Protein AF-A0A368EJ79-F1 (afdb_monomer_lite)

Radius of gyration: 14.78 Å; chains: 1; bounding box: 37×25×37 Å

Foldseek 3Di:
DFDWDAFLNETAGPLLVVLQVVVQVVLCVVPVKGKGFPYAADELVRLCVVCVCVVVVVDPDDGDNSPPLPNLNYCPRPVGNNDTDIFIPDPVSVCPDPPDPNVVCCVVCSVVSVD

Structure (mmCIF, N/CA/C/O backbone):
data_AF-A0A368EJ79-F1
#
_entry.id   AF-A0A368EJ79-F1
#
loop_
_atom_site.group_PDB
_atom_site.id
_atom_site.type_symbol
_atom_site.label_atom_id
_atom_site.label_alt_id
_atom_site.label_comp_id
_atom_site.label_asym_id
_atom_site.label_entity_id
_atom_site.label_seq_id
_atom_site.pdbx_PDB_ins_code
_atom_site.Cartn_x
_atom_site.Cartn_y
_atom_site.Cartn_z
_atom_site.occupancy
_atom_site.B_iso_or_equiv
_atom_site.auth_seq_id
_atom_site.auth_comp_id
_atom_site.auth_asym_id
_atom_site.auth_atom_id
_atom_site.pdbx_PDB_model_num
ATOM 1 N N . MET A 1 1 ? -4.641 6.477 -21.191 1.00 63.34 1 MET A N 1
ATOM 2 C CA . MET A 1 1 ? -3.306 6.584 -20.567 1.00 63.34 1 MET A CA 1
ATOM 3 C C . MET A 1 1 ? -3.530 6.765 -19.075 1.00 63.34 1 MET A C 1
ATOM 5 O O . MET A 1 1 ? -4.375 7.579 -18.724 1.00 63.34 1 MET A O 1
ATOM 9 N N . THR A 1 2 ? -2.898 5.965 -18.218 1.00 75.62 2 THR A N 1
ATOM 10 C CA . THR A 1 2 ? -3.062 6.099 -16.761 1.00 75.62 2 THR A CA 1
ATOM 11 C C . THR A 1 2 ? -2.348 7.361 -16.292 1.00 75.62 2 THR A C 1
ATOM 13 O O . THR A 1 2 ? -1.149 7.498 -16.517 1.00 75.62 2 THR A O 1
ATOM 16 N N . THR A 1 3 ? -3.077 8.279 -15.658 1.00 90.19 3 THR A N 1
ATOM 17 C CA . THR A 1 3 ? -2.487 9.456 -15.008 1.00 90.19 3 THR A CA 1
ATOM 18 C C . THR A 1 3 ? -2.090 9.094 -13.584 1.00 90.19 3 THR A C 1
ATOM 20 O O . THR A 1 3 ? -2.870 8.461 -12.867 1.00 90.19 3 THR A O 1
ATOM 23 N N . TYR A 1 4 ? -0.897 9.512 -13.170 1.00 93.00 4 TYR A N 1
ATOM 24 C CA . TYR A 1 4 ? -0.411 9.327 -11.808 1.00 93.00 4 TYR A CA 1
ATOM 25 C C . TYR A 1 4 ? -0.444 10.635 -11.021 1.00 93.00 4 TYR A C 1
ATOM 27 O O . TYR A 1 4 ? -0.205 11.707 -11.571 1.00 93.00 4 TYR A O 1
ATOM 35 N N . VAL A 1 5 ? -0.701 10.518 -9.724 1.00 96.56 5 VAL A N 1
ATOM 36 C CA . VAL A 1 5 ? -0.587 11.588 -8.728 1.00 96.56 5 VAL A CA 1
ATOM 37 C C . VAL A 1 5 ? 0.391 11.164 -7.636 1.00 96.56 5 VAL A C 1
ATOM 39 O O . VAL A 1 5 ? 0.742 9.985 -7.540 1.00 96.56 5 VAL A O 1
ATOM 42 N N . ILE A 1 6 ? 0.845 12.122 -6.827 1.00 97.75 6 ILE A N 1
ATOM 43 C CA . ILE A 1 6 ? 1.697 11.848 -5.668 1.00 97.75 6 ILE A CA 1
ATOM 44 C C . ILE A 1 6 ? 0.850 11.928 -4.398 1.00 97.75 6 ILE A C 1
ATOM 46 O O . ILE A 1 6 ? 0.236 12.959 -4.136 1.00 97.75 6 ILE A O 1
ATOM 50 N N . VAL A 1 7 ? 0.842 10.849 -3.617 1.00 97.81 7 VAL A N 1
ATOM 51 C CA . VAL A 1 7 ? 0.168 10.746 -2.312 1.00 97.81 7 VAL A CA 1
ATOM 52 C C . VAL A 1 7 ? 1.166 10.143 -1.332 1.00 97.81 7 VAL A C 1
ATOM 54 O O . VAL A 1 7 ? 1.783 9.132 -1.653 1.00 97.81 7 VAL A O 1
ATOM 57 N N . ASP A 1 8 ? 1.395 10.786 -0.185 1.00 97.69 8 ASP A N 1
ATOM 58 C CA . ASP A 1 8 ? 2.382 10.353 0.824 1.00 97.69 8 ASP A CA 1
ATOM 59 C C . ASP A 1 8 ? 3.797 10.099 0.258 1.00 97.69 8 ASP A C 1
ATOM 61 O O . ASP A 1 8 ? 4.542 9.227 0.704 1.00 97.69 8 ASP A O 1
ATOM 65 N N . GLY A 1 9 ? 4.175 10.858 -0.778 1.00 97.62 9 GLY A N 1
ATOM 66 C CA . GLY A 1 9 ? 5.449 10.700 -1.489 1.00 97.62 9 GLY A CA 1
ATOM 67 C C . GLY A 1 9 ? 5.502 9.518 -2.467 1.00 97.62 9 GLY A C 1
ATOM 68 O O . GLY A 1 9 ? 6.547 9.277 -3.065 1.00 97.62 9 GLY A O 1
ATOM 69 N N . GLN A 1 10 ? 4.397 8.795 -2.664 1.00 97.88 10 GLN A N 1
ATOM 70 C CA . GLN A 1 10 ? 4.289 7.638 -3.553 1.00 97.88 10 GLN A CA 1
ATOM 71 C C . GLN A 1 10 ? 3.531 7.980 -4.837 1.00 97.88 10 GLN A C 1
ATOM 73 O O . GLN A 1 10 ? 2.581 8.763 -4.828 1.00 97.88 10 GLN A O 1
ATOM 78 N N . ARG A 1 11 ? 3.917 7.351 -5.953 1.00 97.00 11 ARG A N 1
ATOM 79 C CA . ARG A 1 11 ? 3.179 7.433 -7.221 1.00 97.00 11 ARG A CA 1
ATOM 80 C C . ARG A 1 11 ? 1.919 6.574 -7.131 1.00 97.00 11 ARG A C 1
ATOM 82 O O . ARG A 1 11 ? 2.022 5.3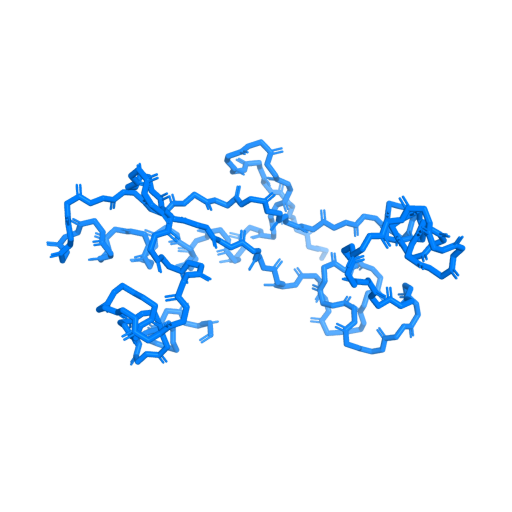89 -6.850 1.00 97.00 11 ARG A O 1
ATOM 89 N N . VAL A 1 12 ? 0.743 7.127 -7.405 1.00 96.88 12 VAL A N 1
ATOM 90 C CA . VAL A 1 12 ? -0.541 6.404 -7.331 1.00 96.88 12 VAL A CA 1
ATOM 91 C C . VAL A 1 12 ? -1.367 6.698 -8.578 1.00 96.88 12 VAL A C 1
ATOM 93 O O . VAL A 1 12 ? -1.385 7.832 -9.054 1.00 96.88 12 VAL A O 1
ATOM 96 N N . ALA A 1 13 ? -2.046 5.695 -9.141 1.00 94.31 13 ALA A N 1
ATOM 97 C CA . ALA A 1 13 ? -2.987 5.924 -10.239 1.00 94.31 13 ALA A CA 1
ATOM 98 C C . ALA A 1 13 ? -4.128 6.845 -9.772 1.00 94.31 13 ALA A C 1
ATOM 100 O O . ALA A 1 13 ? -4.684 6.640 -8.697 1.00 94.31 13 ALA A O 1
ATOM 101 N N . ALA A 1 14 ? -4.487 7.862 -10.560 1.00 94.00 14 ALA A N 1
ATOM 102 C CA . ALA A 1 14 ? -5.408 8.918 -10.124 1.00 94.00 14 ALA A CA 1
ATOM 103 C C . ALA A 1 14 ? -6.782 8.393 -9.656 1.00 94.00 14 ALA A C 1
ATOM 105 O O . ALA A 1 14 ? -7.343 8.901 -8.689 1.00 94.00 14 ALA A O 1
ATOM 106 N N . ASN A 1 15 ? -7.305 7.343 -10.297 1.00 92.75 15 ASN A N 1
ATOM 107 C CA . ASN A 1 15 ? -8.537 6.678 -9.867 1.00 92.75 15 ASN A CA 1
ATOM 108 C C . ASN A 1 15 ? -8.366 5.951 -8.521 1.00 92.75 15 ASN A C 1
ATOM 110 O O . ASN A 1 15 ? -9.214 6.087 -7.647 1.00 92.75 15 ASN A O 1
ATOM 114 N N . VAL A 1 16 ? -7.244 5.249 -8.330 1.00 95.94 16 VAL A N 1
ATOM 115 C CA . VAL A 1 16 ? -6.908 4.573 -7.066 1.00 95.94 16 VAL A CA 1
ATOM 116 C C . VAL A 1 16 ? -6.718 5.587 -5.939 1.00 95.94 16 VAL A C 1
ATOM 118 O O . VAL A 1 16 ? -7.141 5.331 -4.820 1.00 95.94 16 VAL A O 1
ATOM 121 N N . ALA A 1 17 ? -6.148 6.762 -6.221 1.00 97.12 17 ALA A N 1
ATOM 122 C CA . ALA A 1 17 ? -6.037 7.841 -5.241 1.00 97.12 17 ALA A CA 1
ATOM 123 C C . ALA A 1 17 ? -7.419 8.351 -4.794 1.00 97.12 17 ALA A C 1
ATOM 125 O O . ALA A 1 17 ? -7.652 8.532 -3.602 1.00 97.12 17 ALA A O 1
ATOM 126 N N . GLY A 1 18 ? -8.363 8.523 -5.728 1.00 96.88 18 GLY A N 1
ATOM 127 C CA . GLY A 1 18 ? -9.745 8.891 -5.397 1.00 96.88 18 GLY A CA 1
ATOM 128 C C . GLY A 1 18 ? -10.448 7.852 -4.515 1.00 96.88 18 GLY A C 1
ATOM 129 O O . GLY A 1 18 ? -11.137 8.206 -3.558 1.00 96.88 18 GLY A O 1
ATOM 130 N N . ASP A 1 19 ? -10.239 6.570 -4.803 1.00 97.75 19 ASP A N 1
ATOM 131 C CA . ASP A 1 19 ? -10.757 5.456 -4.004 1.00 97.75 19 ASP A CA 1
ATOM 132 C C . ASP A 1 19 ? -10.102 5.402 -2.614 1.00 97.75 19 ASP A C 1
ATOM 134 O O . ASP A 1 19 ? -10.793 5.266 -1.600 1.00 97.75 19 ASP A O 1
ATOM 138 N N . TYR A 1 20 ? -8.785 5.607 -2.557 1.00 98.38 20 TYR A N 1
ATOM 139 C CA . TYR A 1 20 ? -8.004 5.668 -1.325 1.00 98.38 20 TYR A CA 1
ATOM 140 C C . TYR A 1 20 ? -8.487 6.777 -0.389 1.00 98.38 20 TYR A C 1
ATOM 142 O O . TYR A 1 20 ? -8.718 6.505 0.784 1.00 98.38 20 TYR A O 1
ATOM 150 N N . TYR A 1 21 ? -8.721 7.996 -0.883 1.00 98.62 21 TYR A N 1
ATOM 151 C CA . TYR A 1 21 ? -9.183 9.095 -0.027 1.00 98.62 21 TYR A CA 1
ATOM 152 C C . TYR A 1 21 ? -10.544 8.815 0.620 1.00 98.62 21 TYR A C 1
ATOM 154 O O . TYR A 1 21 ? -10.787 9.226 1.755 1.00 98.62 21 TYR A O 1
ATOM 162 N N . ARG A 1 22 ? -11.434 8.082 -0.064 1.00 98.62 22 ARG A N 1
ATOM 163 C CA . ARG A 1 22 ? -12.715 7.654 0.523 1.00 98.62 22 ARG A CA 1
ATOM 164 C C . ARG A 1 22 ? -12.507 6.608 1.621 1.00 98.62 22 ARG A C 1
ATOM 166 O O . ARG A 1 22 ? -13.151 6.700 2.665 1.00 98.62 22 ARG A O 1
ATOM 173 N N . LEU A 1 23 ? -11.601 5.652 1.401 1.00 98.62 23 LEU A N 1
ATOM 174 C CA . LEU A 1 23 ? -11.220 4.651 2.401 1.00 98.62 23 LEU A CA 1
ATOM 175 C C . LEU A 1 23 ? -10.552 5.298 3.627 1.00 98.62 23 LEU A C 1
ATOM 177 O O . LEU A 1 23 ? -10.926 4.991 4.756 1.00 98.62 23 LEU A O 1
ATOM 181 N N . GLU A 1 24 ? -9.596 6.205 3.415 1.00 98.56 24 GLU A N 1
ATOM 182 C CA . GLU A 1 24 ? -8.889 6.941 4.469 1.00 98.56 24 GLU A CA 1
ATOM 183 C C . GLU A 1 24 ? -9.858 7.782 5.304 1.00 98.56 24 GLU A C 1
ATOM 185 O O . GLU A 1 24 ? -9.811 7.725 6.532 1.00 98.56 24 GLU A O 1
ATOM 190 N N . ALA A 1 25 ? -10.773 8.518 4.664 1.00 98.69 25 ALA A N 1
ATOM 191 C CA . ALA A 1 25 ? -11.761 9.329 5.369 1.00 98.69 25 ALA A CA 1
ATOM 192 C C . ALA A 1 25 ? -12.635 8.482 6.309 1.00 98.69 25 ALA A C 1
ATOM 194 O O . ALA A 1 25 ? -12.866 8.869 7.457 1.00 98.69 25 ALA A O 1
ATOM 195 N N . GLU A 1 26 ? -13.083 7.308 5.857 1.00 98.69 26 GLU A N 1
ATOM 196 C CA . GLU A 1 26 ? -13.863 6.400 6.697 1.00 98.69 26 GLU A CA 1
ATOM 197 C C . GLU A 1 26 ? -13.006 5.759 7.798 1.00 98.69 26 GLU A C 1
ATOM 199 O O . GLU A 1 26 ? -13.440 5.675 8.948 1.00 98.69 26 GLU A O 1
ATOM 204 N N . PHE A 1 27 ? -11.775 5.350 7.489 1.00 98.62 27 PHE A N 1
ATOM 205 C CA . PHE A 1 27 ? -10.856 4.811 8.490 1.00 98.62 27 PHE A CA 1
ATOM 206 C C . PHE A 1 27 ? -10.584 5.833 9.605 1.00 98.62 27 PHE A C 1
ATOM 208 O O . PHE A 1 27 ? -10.680 5.499 10.790 1.00 98.62 27 PHE A O 1
ATOM 215 N N . ARG A 1 28 ? -10.354 7.101 9.236 1.00 98.50 28 ARG A N 1
ATOM 216 C CA . ARG A 1 28 ? -10.192 8.220 10.171 1.00 98.50 28 ARG A CA 1
ATOM 217 C C . ARG A 1 28 ? -11.450 8.444 11.003 1.00 9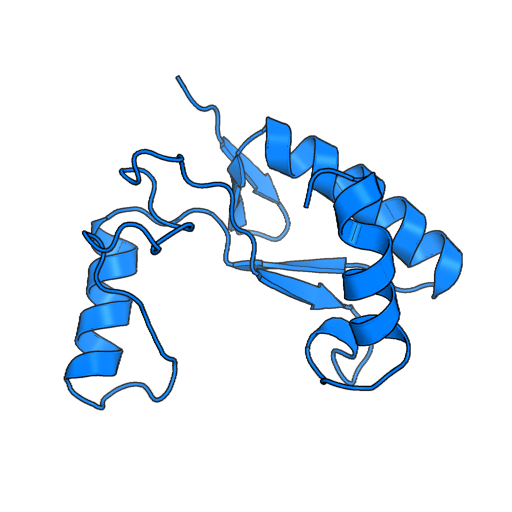8.50 28 ARG A C 1
ATOM 219 O O . ARG A 1 28 ? -11.340 8.653 12.208 1.00 98.50 28 ARG A O 1
ATOM 226 N N . ARG A 1 29 ? -12.645 8.331 10.413 1.00 98.56 29 ARG A N 1
ATOM 227 C CA . ARG A 1 29 ? -13.919 8.418 11.148 1.00 98.56 29 ARG A CA 1
ATOM 228 C C . ARG A 1 29 ? -14.068 7.315 12.204 1.00 98.56 29 ARG A C 1
ATOM 230 O O . ARG A 1 29 ? -14.624 7.573 13.267 1.00 98.56 29 ARG A O 1
ATOM 237 N N . VAL A 1 30 ? -13.609 6.095 11.914 1.00 98.31 30 VAL A N 1
ATOM 238 C CA . VAL A 1 30 ? -13.758 4.927 12.802 1.00 98.31 30 VAL A CA 1
ATOM 239 C C . VAL A 1 30 ? -12.698 4.891 13.905 1.00 98.31 30 VAL A C 1
ATOM 241 O O . VAL A 1 30 ? -13.027 4.572 15.046 1.00 98.31 30 VAL A O 1
ATOM 244 N N . PHE A 1 31 ? -11.440 5.197 13.583 1.00 97.94 31 PHE A N 1
ATOM 245 C CA . PHE A 1 31 ? -10.310 4.999 14.499 1.00 97.94 31 PHE A CA 1
ATOM 246 C C . PHE A 1 31 ? -9.636 6.288 14.973 1.00 97.94 31 PHE A C 1
ATOM 248 O O . PHE A 1 31 ? -8.807 6.224 15.876 1.00 97.94 31 PHE A O 1
ATOM 255 N N . GLY A 1 32 ? -9.947 7.443 14.376 1.00 98.19 32 GLY A N 1
ATOM 256 C CA . GLY A 1 32 ? -9.242 8.697 14.658 1.00 98.19 32 GLY A CA 1
ATOM 257 C C . GLY A 1 32 ? -7.779 8.695 14.199 1.00 98.19 32 GLY A C 1
ATOM 258 O O . GLY A 1 32 ? -6.981 9.468 14.719 1.00 98.19 32 GLY A O 1
ATOM 259 N N . LEU A 1 33 ? -7.421 7.810 13.262 1.00 98.19 33 LEU A N 1
ATOM 260 C CA . LEU A 1 33 ? -6.070 7.630 12.7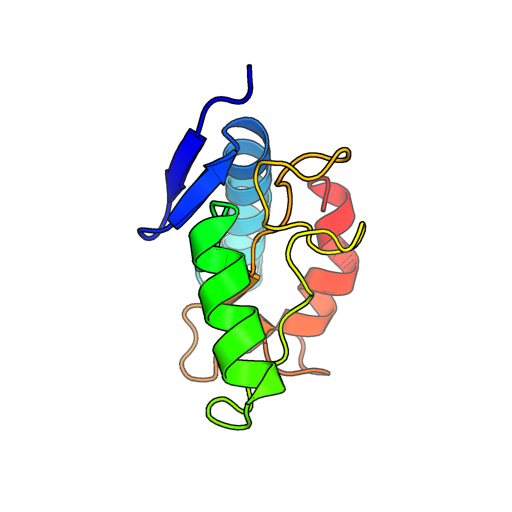28 1.00 98.19 33 LEU A CA 1
ATOM 261 C C . LEU A 1 33 ? -6.066 7.806 11.211 1.00 98.19 33 LEU A C 1
ATOM 263 O O . LEU A 1 33 ? -7.080 7.593 10.551 1.00 98.19 33 LEU A O 1
ATOM 267 N N . ASP A 1 34 ? -4.907 8.141 10.661 1.00 98.00 34 ASP A N 1
ATOM 268 C CA . ASP A 1 34 ? -4.717 8.301 9.221 1.00 98.00 34 ASP A CA 1
ATOM 269 C C . ASP A 1 34 ? -4.293 6.971 8.613 1.00 98.00 34 ASP A C 1
ATOM 271 O O . ASP A 1 34 ? -3.521 6.231 9.228 1.00 98.00 34 ASP A O 1
ATOM 275 N N . LEU A 1 35 ? -4.754 6.685 7.397 1.00 98.12 35 LEU A N 1
ATOM 276 C CA . LEU A 1 35 ? -4.046 5.749 6.530 1.00 98.12 35 LEU A CA 1
ATOM 277 C C . LEU A 1 35 ? -2.922 6.503 5.829 1.00 98.12 35 LEU A C 1
ATOM 279 O O . LEU A 1 35 ? -3.027 7.700 5.581 1.00 98.12 35 LEU A O 1
ATOM 283 N N . ILE A 1 36 ? -1.833 5.795 5.554 1.00 97.75 36 ILE A N 1
ATOM 284 C CA . ILE A 1 36 ? -0.656 6.327 4.875 1.00 97.75 36 ILE A CA 1
ATOM 285 C C . ILE A 1 36 ? -0.227 5.310 3.824 1.00 97.75 36 ILE A C 1
ATOM 287 O O . ILE A 1 36 ? 0.001 4.134 4.145 1.00 97.75 36 ILE A O 1
ATOM 291 N N . ILE A 1 37 ? -0.063 5.759 2.583 1.00 97.94 37 ILE A N 1
ATOM 292 C CA . ILE A 1 37 ? 0.489 4.940 1.505 1.00 97.94 37 ILE A CA 1
ATOM 293 C C . ILE A 1 37 ? 2.000 4.824 1.704 1.00 97.94 37 ILE A C 1
ATOM 295 O O . ILE A 1 37 ? 2.749 5.794 1.651 1.00 97.94 37 ILE A O 1
ATOM 299 N N . SER A 1 38 ? 2.459 3.599 1.936 1.00 96.19 38 SER A N 1
ATOM 300 C CA . SER A 1 38 ? 3.873 3.261 2.132 1.00 96.19 38 SER A CA 1
ATOM 301 C C . SER A 1 38 ? 4.561 2.789 0.851 1.00 96.19 38 SER A C 1
ATOM 303 O O . SER A 1 38 ? 5.780 2.900 0.732 1.00 96.19 38 SER A O 1
ATOM 305 N N . SER A 1 39 ? 3.795 2.295 -0.124 1.00 95.56 39 SER A N 1
ATOM 306 C CA . SER A 1 39 ? 4.301 1.986 -1.459 1.00 95.56 39 SER A CA 1
ATOM 307 C C . SER A 1 39 ? 3.199 2.095 -2.503 1.00 95.56 39 SER A C 1
ATOM 309 O O . SER A 1 39 ? 2.089 1.615 -2.286 1.00 95.56 39 SER A O 1
ATOM 311 N N . GLY A 1 40 ? 3.509 2.716 -3.638 1.00 95.81 40 GLY A N 1
ATOM 312 C CA . GLY A 1 40 ? 2.585 2.870 -4.759 1.00 95.81 40 GLY A CA 1
ATOM 313 C C . GLY A 1 40 ? 3.065 2.167 -6.028 1.00 95.81 40 GLY A C 1
ATOM 314 O O . GLY A 1 40 ? 3.701 1.115 -5.982 1.00 95.81 40 GLY A O 1
ATOM 315 N N . VAL A 1 41 ? 2.755 2.769 -7.170 1.00 95.81 41 VAL A N 1
ATOM 316 C CA . VAL A 1 41 ? 3.182 2.346 -8.503 1.00 95.81 41 VAL A CA 1
ATOM 317 C C . VAL A 1 41 ? 4.704 2.369 -8.614 1.00 95.81 41 VAL A C 1
ATOM 319 O O . VAL A 1 41 ? 5.352 3.339 -8.228 1.00 95.81 41 VAL A O 1
ATOM 322 N N . ARG A 1 42 ? 5.251 1.313 -9.211 1.00 95.25 42 ARG A N 1
ATOM 323 C CA . ARG A 1 42 ? 6.666 1.127 -9.520 1.00 95.25 42 ARG A CA 1
ATOM 324 C C . ARG A 1 42 ? 6.840 1.008 -11.029 1.00 95.25 42 ARG A C 1
ATOM 326 O O . ARG A 1 42 ? 6.046 0.369 -11.723 1.00 95.25 42 ARG A O 1
ATOM 333 N N . THR A 1 43 ? 7.910 1.590 -11.536 1.00 94.62 43 THR A N 1
ATOM 334 C CA . THR A 1 43 ? 8.426 1.287 -12.868 1.00 94.62 43 THR A CA 1
ATOM 335 C C . THR A 1 43 ? 8.918 -0.157 -12.920 1.00 94.62 43 THR A C 1
ATOM 337 O O . THR A 1 43 ? 9.202 -0.788 -11.894 1.00 94.62 43 THR A O 1
ATOM 340 N N . TRP A 1 44 ? 9.064 -0.690 -14.133 1.00 94.69 44 TRP A N 1
ATOM 341 C CA . TRP A 1 44 ? 9.639 -2.023 -14.323 1.00 94.69 44 TRP A CA 1
ATOM 342 C C . TRP A 1 44 ? 11.029 -2.142 -13.672 1.00 94.69 44 TRP A C 1
ATOM 344 O O . TRP A 1 44 ? 11.312 -3.120 -12.980 1.00 94.69 44 TRP A O 1
ATOM 354 N N . ALA A 1 45 ? 11.876 -1.117 -13.832 1.00 96.56 45 ALA A N 1
ATOM 355 C CA . ALA A 1 45 ? 13.235 -1.091 -13.294 1.00 96.56 45 ALA A CA 1
ATOM 356 C C . ALA A 1 45 ? 13.267 -1.050 -11.756 1.00 96.56 45 ALA A C 1
ATOM 358 O O . ALA A 1 45 ? 14.048 -1.777 -11.143 1.00 96.56 45 ALA A O 1
ATOM 359 N N . GLU A 1 46 ? 12.392 -0.262 -11.124 1.00 96.00 46 GLU A N 1
ATOM 360 C CA . GLU A 1 46 ? 12.272 -0.213 -9.659 1.00 96.00 46 GLU A CA 1
ATOM 361 C C . GLU A 1 46 ? 11.845 -1.572 -9.088 1.00 96.00 46 GLU A C 1
ATOM 363 O O . GLU A 1 46 ? 12.444 -2.059 -8.128 1.00 96.00 46 GLU A O 1
ATOM 368 N N . GLN A 1 47 ? 10.860 -2.235 -9.707 1.00 96.31 47 GLN A N 1
ATOM 369 C CA . GLN A 1 47 ? 10.454 -3.575 -9.278 1.00 96.31 47 GLN A CA 1
ATOM 370 C C . GLN A 1 47 ? 11.562 -4.610 -9.514 1.00 96.31 47 GLN A C 1
ATOM 372 O O . GLN A 1 47 ? 11.766 -5.481 -8.667 1.00 96.31 47 GLN A O 1
ATOM 377 N N . LYS A 1 48 ? 12.301 -4.513 -10.629 1.00 97.25 48 LYS A N 1
ATOM 378 C CA . LYS A 1 48 ? 13.441 -5.393 -10.915 1.00 97.25 48 LYS A CA 1
ATOM 379 C C . LYS A 1 48 ? 14.526 -5.272 -9.847 1.00 97.25 48 LYS A C 1
ATOM 381 O O . LYS A 1 48 ? 15.006 -6.295 -9.377 1.00 97.25 48 LYS A O 1
ATOM 386 N N . ALA A 1 49 ? 14.851 -4.056 -9.409 1.00 97.19 49 ALA A N 1
ATOM 387 C CA . ALA A 1 49 ? 15.833 -3.837 -8.349 1.00 97.19 49 ALA A CA 1
ATOM 388 C C . ALA A 1 49 ? 15.412 -4.478 -7.011 1.0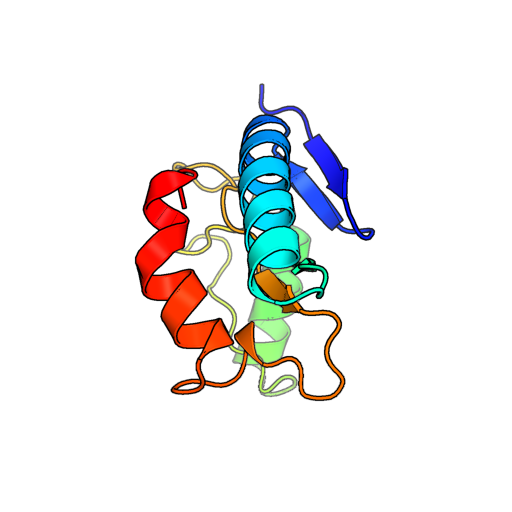0 97.19 49 ALA A C 1
ATOM 390 O O . ALA A 1 49 ? 16.245 -5.079 -6.330 1.00 97.19 49 ALA A O 1
ATOM 391 N N . LEU A 1 50 ? 14.123 -4.399 -6.652 1.00 95.94 50 LEU A N 1
ATOM 392 C CA . LEU A 1 50 ? 13.584 -5.068 -5.460 1.00 95.94 50 LEU A CA 1
ATOM 393 C C . LEU A 1 50 ? 13.638 -6.594 -5.586 1.00 95.94 50 LEU A C 1
ATOM 395 O O . LEU A 1 50 ? 14.036 -7.274 -4.641 1.00 95.94 50 LEU A O 1
ATOM 399 N N . TRP A 1 51 ? 13.261 -7.127 -6.751 1.00 97.06 51 TRP A N 1
ATOM 400 C CA . TRP A 1 51 ? 13.335 -8.561 -7.020 1.00 97.06 51 TRP A CA 1
ATOM 401 C C . TRP A 1 51 ? 14.777 -9.075 -6.978 1.00 97.06 51 TRP A C 1
ATOM 403 O O . TRP A 1 51 ? 15.032 -10.036 -6.266 1.00 97.06 51 TRP A O 1
ATOM 413 N N . ASP A 1 52 ? 15.730 -8.393 -7.622 1.00 98.00 52 ASP A N 1
ATOM 414 C CA . ASP A 1 52 ? 17.152 -8.769 -7.604 1.00 98.00 52 ASP A CA 1
ATOM 415 C C . ASP A 1 52 ? 17.730 -8.762 -6.179 1.00 98.00 52 ASP A C 1
ATOM 417 O O . ASP A 1 52 ? 18.600 -9.564 -5.849 1.00 98.00 52 ASP A O 1
ATOM 421 N N . ALA A 1 53 ? 17.286 -7.839 -5.319 1.00 97.56 53 ALA A N 1
ATOM 422 C CA . ALA A 1 53 ? 17.712 -7.802 -3.921 1.00 97.56 53 ALA A CA 1
ATOM 423 C C . ALA A 1 53 ? 17.130 -8.965 -3.102 1.00 97.56 53 ALA A C 1
ATOM 425 O O . ALA A 1 53 ? 17.835 -9.517 -2.257 1.00 97.56 53 ALA A O 1
ATOM 426 N N . TYR A 1 54 ? 15.870 -9.335 -3.345 1.00 96.19 54 TYR A N 1
ATOM 427 C CA . TYR A 1 54 ? 15.228 -10.488 -2.711 1.00 96.19 54 TYR A CA 1
ATOM 428 C C . TYR A 1 54 ? 15.852 -11.810 -3.173 1.00 96.19 54 TYR A C 1
ATOM 430 O O . TYR A 1 54 ? 16.261 -12.621 -2.345 1.00 96.19 54 TYR A O 1
ATOM 438 N N . ASP A 1 55 ? 15.981 -11.993 -4.487 1.00 97.25 55 ASP A N 1
ATOM 439 C CA . ASP A 1 55 ? 16.505 -13.207 -5.118 1.00 97.25 55 ASP A CA 1
ATOM 440 C C . ASP A 1 55 ? 17.966 -13.464 -4.726 1.00 97.25 55 ASP A C 1
ATOM 442 O O . ASP A 1 55 ? 18.342 -14.581 -4.379 1.00 97.25 55 ASP A O 1
ATOM 446 N N . SER A 1 56 ? 18.780 -12.404 -4.643 1.00 97.38 56 SER A N 1
ATOM 447 C CA . SER A 1 56 ? 20.169 -12.515 -4.190 1.00 97.38 56 SER A CA 1
ATOM 448 C C . SER A 1 56 ? 20.325 -12.629 -2.664 1.00 97.38 56 SER A C 1
ATOM 450 O O . SER A 1 56 ? 21.451 -12.553 -2.173 1.00 97.38 56 SER A O 1
ATOM 452 N N . GLY A 1 57 ? 19.235 -12.663 -1.889 1.00 96.88 57 GLY A N 1
ATOM 453 C CA . GLY A 1 57 ? 19.267 -12.705 -0.421 1.00 96.88 57 GLY A CA 1
ATOM 454 C C . GLY A 1 57 ? 19.763 -11.426 0.272 1.00 96.88 57 GLY A C 1
ATOM 455 O O . GLY A 1 57 ? 19.988 -11.434 1.480 1.00 96.88 57 GLY A O 1
ATOM 456 N N . ARG A 1 58 ? 19.924 -10.310 -0.454 1.00 96.81 58 ARG A N 1
ATOM 457 C CA . ARG A 1 58 ? 20.304 -9.002 0.125 1.00 96.81 58 ARG A CA 1
ATOM 458 C C . ARG A 1 58 ? 19.142 -8.316 0.842 1.00 96.81 58 ARG A C 1
ATOM 460 O O . ARG A 1 58 ? 19.362 -7.380 1.605 1.00 96.81 58 ARG A O 1
ATOM 467 N N . SER A 1 59 ? 17.917 -8.758 0.581 1.00 95.56 59 SER A N 1
ATOM 468 C CA . SER A 1 59 ? 16.698 -8.274 1.214 1.00 95.56 59 SER A CA 1
ATOM 469 C C . SER A 1 59 ? 15.829 -9.449 1.644 1.00 95.56 59 SER A C 1
ATOM 471 O O . SER A 1 59 ? 15.629 -10.394 0.887 1.00 95.56 59 SER A O 1
ATOM 473 N N . SER A 1 60 ? 15.258 -9.365 2.845 1.00 93.81 60 SER A N 1
ATOM 474 C CA . SER A 1 60 ? 14.207 -10.281 3.303 1.00 93.81 60 SER A CA 1
ATOM 475 C C . SER A 1 60 ? 12.813 -9.878 2.810 1.00 93.81 60 SER A C 1
ATOM 477 O O . SER A 1 60 ? 11.857 -10.639 2.966 1.00 93.81 60 SER A O 1
ATOM 479 N N . VAL A 1 61 ? 12.676 -8.690 2.208 1.00 89.31 61 VAL A N 1
ATOM 480 C CA . VAL A 1 61 ? 11.409 -8.212 1.648 1.00 89.31 61 VAL A CA 1
ATOM 481 C C . VAL A 1 61 ? 11.114 -8.992 0.377 1.00 89.31 61 VAL A C 1
ATOM 483 O O . VAL A 1 61 ? 11.801 -8.842 -0.630 1.00 89.31 61 VAL A O 1
ATOM 486 N N . ARG A 1 62 ? 10.065 -9.815 0.420 1.00 91.88 62 ARG A N 1
ATOM 487 C CA . ARG A 1 62 ? 9.613 -10.588 -0.735 1.00 91.88 62 ARG A CA 1
ATOM 488 C C . ARG A 1 62 ? 9.152 -9.658 -1.855 1.00 91.88 62 ARG A C 1
ATOM 490 O O . ARG A 1 62 ? 8.280 -8.819 -1.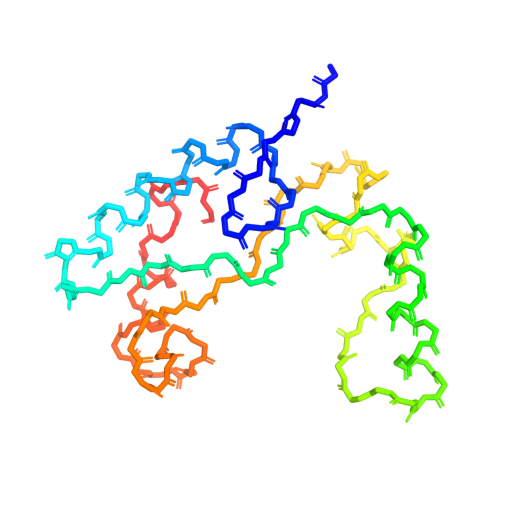649 1.00 91.88 62 ARG A O 1
ATOM 497 N N . ALA A 1 63 ? 9.673 -9.880 -3.056 1.00 92.88 63 ALA A N 1
ATOM 498 C CA . ALA A 1 63 ? 9.282 -9.152 -4.255 1.00 92.88 63 ALA A CA 1
ATOM 499 C C . ALA A 1 63 ? 8.921 -10.129 -5.380 1.00 92.88 63 ALA A C 1
ATOM 501 O O . ALA A 1 63 ? 9.599 -11.133 -5.587 1.00 92.88 63 ALA A O 1
ATOM 502 N N . ALA A 1 64 ? 7.842 -9.840 -6.110 1.00 93.56 64 ALA A N 1
ATOM 503 C CA . ALA A 1 64 ? 7.520 -10.554 -7.342 1.00 93.56 64 ALA A CA 1
ATOM 504 C C . ALA A 1 64 ? 8.457 -10.099 -8.470 1.00 93.56 64 ALA A C 1
ATOM 506 O O . ALA A 1 64 ? 8.818 -8.918 -8.532 1.00 93.56 6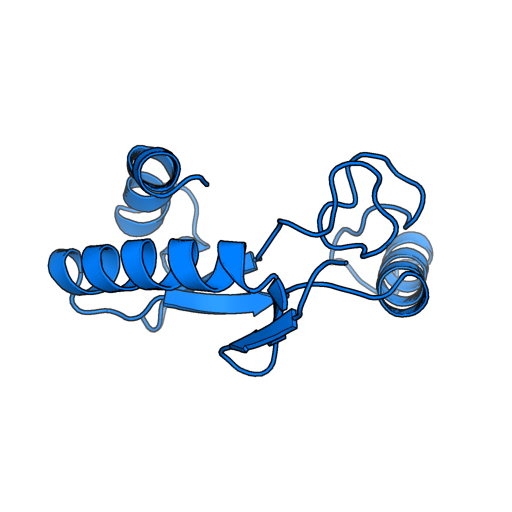4 ALA A O 1
ATOM 507 N N . HIS A 1 65 ? 8.821 -11.017 -9.369 1.00 95.44 65 HIS A N 1
ATOM 508 C CA . HIS A 1 65 ? 9.546 -10.660 -10.588 1.00 95.44 65 HIS A CA 1
ATOM 509 C C . HIS A 1 65 ? 8.698 -9.659 -11.399 1.00 95.44 65 HIS A C 1
ATOM 511 O O . HIS A 1 65 ? 7.480 -9.821 -11.456 1.00 95.44 65 HIS A O 1
ATOM 517 N N . PRO A 1 66 ? 9.275 -8.629 -12.042 1.00 94.31 66 PRO A N 1
ATOM 518 C CA . PRO A 1 66 ? 8.493 -7.582 -12.713 1.00 94.31 66 PRO A CA 1
ATOM 519 C C . PRO A 1 66 ? 7.602 -8.073 -13.868 1.00 94.31 66 PRO A C 1
ATOM 521 O O . PRO A 1 66 ? 6.618 -7.417 -14.192 1.00 94.31 66 PRO A O 1
ATOM 524 N N . ASN A 1 67 ? 7.908 -9.233 -14.459 1.00 93.50 67 ASN A N 1
ATOM 525 C CA . ASN A 1 67 ? 7.060 -9.882 -15.475 1.00 93.50 67 ASN A CA 1
ATOM 526 C C . ASN A 1 67 ? 6.005 -10.839 -14.887 1.00 93.50 67 ASN A C 1
ATOM 528 O O . ASN A 1 67 ? 5.268 -11.471 -15.641 1.00 93.50 67 ASN A O 1
ATOM 532 N N . ASP A 1 68 ? 5.953 -11.004 -13.565 1.00 92.69 68 ASP A N 1
ATOM 533 C CA . ASP A 1 68 ? 4.928 -11.822 -12.920 1.00 92.69 68 ASP A CA 1
ATOM 534 C C . ASP A 1 68 ? 3.559 -11.126 -13.062 1.00 92.69 68 ASP A C 1
ATOM 536 O O . ASP A 1 68 ? 3.443 -9.939 -12.734 1.00 92.69 68 ASP A O 1
ATOM 540 N N . PRO A 1 69 ? 2.494 -11.824 -13.502 1.00 90.00 69 PRO A N 1
ATOM 541 C CA . PRO A 1 69 ? 1.153 -11.239 -13.588 1.00 90.00 69 PRO A CA 1
ATOM 542 C C . PRO A 1 69 ? 0.627 -10.711 -12.241 1.00 90.00 69 PRO A C 1
ATOM 544 O O . PRO A 1 69 ? -0.265 -9.864 -12.226 1.00 90.00 69 PRO A O 1
ATOM 547 N N . LYS A 1 70 ? 1.188 -11.161 -11.112 1.00 89.50 70 LYS A N 1
ATOM 548 C CA . LYS A 1 70 ? 0.865 -10.709 -9.751 1.00 89.50 70 LYS A CA 1
ATOM 549 C C . LYS A 1 70 ? 1.704 -9.518 -9.279 1.00 89.50 70 LYS A C 1
ATOM 551 O O . LYS A 1 70 ? 1.546 -9.077 -8.141 1.00 89.50 70 LYS A O 1
ATOM 556 N N . ALA A 1 71 ? 2.592 -8.971 -10.109 1.00 92.31 71 ALA A N 1
ATOM 557 C CA . ALA A 1 71 ? 3.356 -7.769 -9.787 1.00 92.31 71 ALA A CA 1
ATOM 558 C C . ALA A 1 71 ? 2.478 -6.507 -9.947 1.00 92.31 71 ALA A C 1
ATOM 560 O O . ALA A 1 71 ? 2.679 -5.693 -10.845 1.00 92.31 71 ALA A O 1
ATOM 561 N N . PHE A 1 72 ? 1.464 -6.358 -9.088 1.00 93.38 72 PHE A N 1
ATOM 562 C CA . PHE A 1 72 ? 0.396 -5.352 -9.214 1.00 93.38 72 PHE A CA 1
ATOM 563 C C . PHE A 1 72 ? 0.823 -3.900 -8.963 1.00 93.38 72 PHE A C 1
ATOM 565 O O . PHE A 1 72 ? 0.029 -2.984 -9.171 1.00 93.38 72 PHE A O 1
ATOM 572 N N . HIS A 1 73 ? 2.059 -3.681 -8.518 1.00 94.56 73 HIS A N 1
ATOM 573 C CA . HIS A 1 73 ? 2.648 -2.346 -8.426 1.00 94.56 73 HIS A CA 1
ATOM 574 C C . HIS A 1 73 ? 3.280 -1.903 -9.752 1.00 94.56 73 HIS A C 1
ATOM 576 O O . HIS A 1 73 ? 3.514 -0.715 -9.930 1.00 94.56 73 HIS A O 1
ATOM 582 N N . VAL A 1 74 ? 3.573 -2.822 -10.679 1.00 95.12 74 VAL A N 1
ATOM 583 C CA . VAL A 1 74 ? 4.373 -2.528 -11.878 1.00 95.12 74 VAL A CA 1
ATOM 584 C C . VAL A 1 74 ? 3.529 -1.860 -12.953 1.00 95.12 74 VAL A C 1
ATOM 586 O O . VAL A 1 74 ? 2.484 -2.374 -13.345 1.00 95.12 74 VAL A O 1
ATOM 589 N N . GLU A 1 75 ? 4.007 -0.739 -13.486 1.00 91.31 75 GLU A N 1
ATOM 590 C CA . GLU A 1 75 ? 3.281 0.046 -14.491 1.00 91.31 75 GLU A CA 1
ATOM 591 C C . GLU A 1 75 ? 2.997 -0.688 -15.808 1.00 91.31 75 GLU A C 1
ATOM 593 O O . GLU A 1 75 ? 2.018 -0.383 -16.484 1.00 91.31 75 GLU A O 1
ATOM 598 N N . THR A 1 76 ? 3.821 -1.680 -16.149 1.00 88.44 76 THR A N 1
ATOM 599 C CA . THR A 1 76 ? 3.660 -2.521 -17.342 1.00 88.44 76 THR A CA 1
ATOM 600 C C . THR A 1 76 ? 2.767 -3.741 -17.105 1.00 88.44 76 THR A C 1
ATOM 602 O O . THR A 1 76 ? 2.599 -4.550 -18.016 1.00 88.44 76 THR A O 1
ATOM 605 N N . ASN A 1 77 ? 2.220 -3.927 -15.897 1.00 87.38 77 ASN A N 1
ATOM 606 C CA . ASN A 1 77 ? 1.321 -5.042 -15.614 1.00 87.38 77 ASN A CA 1
ATOM 607 C C . ASN A 1 77 ? 0.051 -4.921 -16.488 1.00 87.38 77 ASN A C 1
ATOM 609 O O . ASN A 1 77 ? -0.524 -3.834 -16.558 1.00 87.38 77 ASN A O 1
ATOM 613 N N . PRO A 1 78 ? -0.432 -6.001 -17.133 1.00 82.19 78 PRO A N 1
ATOM 614 C CA . PRO A 1 78 ? -1.612 -5.952 -18.006 1.00 82.19 78 PRO A CA 1
ATOM 615 C C . PRO A 1 78 ? -2.914 -5.597 -17.272 1.00 82.19 78 PRO A C 1
ATOM 617 O O . PRO A 1 78 ? -3.845 -5.072 -17.879 1.00 82.19 78 PRO A O 1
ATOM 620 N N . ILE A 1 79 ? -2.985 -5.845 -15.963 1.00 80.00 79 ILE A N 1
ATOM 621 C CA . ILE A 1 79 ? -4.102 -5.425 -15.106 1.00 80.00 79 ILE A CA 1
ATOM 622 C C . ILE A 1 79 ? -3.908 -3.960 -14.656 1.00 80.00 79 ILE A C 1
ATOM 624 O O . ILE A 1 79 ? -4.837 -3.319 -14.168 1.00 80.00 79 ILE A O 1
ATOM 628 N N . GLY A 1 80 ? -2.749 -3.367 -14.942 1.00 68.94 80 GLY A N 1
ATOM 629 C CA . GLY A 1 80 ? -2.347 -2.013 -14.582 1.00 68.94 80 GLY A CA 1
ATOM 630 C C . GLY A 1 80 ? -1.823 -1.931 -13.148 1.00 68.94 80 GLY A C 1
ATOM 631 O O . GLY A 1 80 ? -2.160 -2.780 -12.317 1.00 68.94 80 GLY A O 1
ATOM 632 N N . PRO A 1 81 ? -1.024 -0.902 -12.821 1.00 78.56 81 PRO A N 1
ATOM 633 C CA . PRO A 1 81 ? -0.556 -0.707 -11.462 1.00 78.56 81 PRO A CA 1
ATOM 634 C C . PRO A 1 81 ? -1.698 -0.151 -10.605 1.00 78.56 81 PRO A C 1
ATOM 636 O O . PRO A 1 81 ? -2.009 1.041 -10.637 1.00 78.56 81 PRO A O 1
ATOM 639 N N . ARG A 1 82 ? -2.379 -1.039 -9.882 1.00 86.06 82 ARG A N 1
ATOM 640 C CA . ARG A 1 82 ? -3.541 -0.688 -9.045 1.00 86.06 82 ARG A CA 1
ATOM 641 C C . ARG A 1 82 ? -3.303 -0.922 -7.561 1.00 86.06 82 ARG A C 1
ATOM 643 O O . ARG A 1 82 ? -4.128 -0.518 -6.751 1.00 86.06 82 ARG A O 1
ATOM 650 N N . ALA A 1 83 ? -2.199 -1.576 -7.213 1.00 93.44 83 ALA A N 1
ATOM 651 C CA . ALA A 1 83 ? -1.886 -1.881 -5.830 1.00 93.44 83 ALA A CA 1
ATOM 652 C C . ALA A 1 83 ? -1.222 -0.696 -5.122 1.00 93.44 83 ALA A C 1
ATOM 654 O O . ALA A 1 83 ? -0.389 0.016 -5.690 1.00 93.44 83 ALA A O 1
ATOM 655 N N . ILE A 1 84 ? -1.591 -0.540 -3.856 1.00 96.69 84 ILE A N 1
ATOM 656 C CA . ILE A 1 84 ? -0.945 0.326 -2.878 1.00 96.69 84 ILE A CA 1
ATOM 657 C C . ILE A 1 84 ? -0.712 -0.496 -1.611 1.00 96.69 84 ILE A C 1
ATOM 659 O O . ILE A 1 84 ? -1.577 -1.272 -1.204 1.00 96.69 84 ILE A O 1
ATOM 663 N N . ASP A 1 85 ? 0.442 -0.310 -0.982 1.00 95.50 85 ASP A N 1
ATOM 664 C CA . ASP A 1 85 ? 0.730 -0.858 0.341 1.00 95.50 85 ASP A CA 1
ATOM 665 C C . ASP A 1 85 ? 0.454 0.231 1.377 1.00 95.50 85 ASP A C 1
ATOM 667 O O . ASP A 1 85 ? 1.048 1.312 1.311 1.00 95.50 85 ASP A O 1
ATOM 671 N N . ILE A 1 86 ? -0.413 -0.040 2.351 1.00 96.94 86 ILE A N 1
ATOM 672 C CA . ILE A 1 86 ? -0.838 0.940 3.360 1.00 96.94 86 ILE A CA 1
ATOM 673 C C . ILE A 1 86 ? -0.392 0.551 4.770 1.00 96.94 86 ILE A C 1
ATOM 675 O O . ILE A 1 86 ? -0.304 -0.623 5.130 1.00 96.94 86 ILE A O 1
ATOM 679 N N . ARG A 1 87 ? -0.179 1.571 5.596 1.00 96.38 87 ARG A N 1
ATOM 680 C CA . ARG A 1 87 ? -0.108 1.479 7.058 1.00 96.38 87 ARG A CA 1
ATOM 681 C C . ARG A 1 87 ? -1.026 2.535 7.660 1.00 96.38 87 ARG A C 1
ATOM 683 O O . ARG A 1 87 ? -1.544 3.372 6.930 1.00 96.38 87 ARG A O 1
ATOM 690 N N . ASP A 1 88 ? -1.195 2.531 8.974 1.00 97.31 88 ASP A N 1
ATOM 691 C CA . ASP A 1 88 ? -1.836 3.649 9.667 1.00 97.31 88 ASP A CA 1
ATOM 692 C C . ASP A 1 88 ? -0.838 4.467 10.501 1.00 97.31 88 ASP A C 1
ATOM 694 O O . ASP A 1 88 ? 0.306 4.047 10.715 1.00 97.31 88 ASP A O 1
ATOM 698 N N . SER A 1 89 ? -1.260 5.657 10.931 1.00 97.50 89 SER A N 1
ATOM 699 C CA . SER A 1 89 ? -0.445 6.597 11.710 1.00 97.50 89 SER A CA 1
ATOM 700 C C . SER A 1 89 ? -0.277 6.223 13.187 1.00 97.50 89 SER A C 1
ATOM 702 O O . SER A 1 89 ? 0.513 6.858 13.886 1.00 97.50 89 SER A O 1
ATOM 704 N N . GLY A 1 90 ? -0.962 5.185 13.675 1.00 96.00 90 GLY A N 1
ATOM 705 C CA . GLY A 1 90 ? -0.777 4.687 15.033 1.00 96.00 90 GLY A CA 1
ATOM 706 C C . GLY A 1 90 ? 0.642 4.156 15.259 1.00 96.00 90 GLY A C 1
ATOM 707 O O . GLY A 1 90 ? 1.264 3.587 14.362 1.00 96.00 90 GLY A O 1
ATOM 708 N N . ALA A 1 91 ? 1.148 4.294 16.488 1.00 93.62 91 ALA A N 1
ATOM 709 C CA . ALA A 1 91 ? 2.528 3.942 16.853 1.00 93.62 91 ALA A CA 1
ATOM 710 C C . ALA A 1 91 ? 2.904 2.469 16.594 1.00 93.62 91 ALA A C 1
ATOM 712 O O . ALA A 1 91 ? 4.079 2.118 16.515 1.00 93.62 91 ALA A O 1
ATOM 713 N N . ASP A 1 92 ? 1.911 1.594 16.469 1.00 92.50 92 ASP A N 1
ATOM 714 C CA . ASP A 1 92 ? 2.078 0.172 16.202 1.00 92.50 92 ASP A CA 1
ATOM 715 C C . ASP A 1 92 ? 1.816 -0.218 14.737 1.00 92.50 92 ASP A C 1
ATOM 717 O O . ASP A 1 92 ? 1.963 -1.398 14.411 1.00 92.50 92 ASP A O 1
ATOM 721 N N . ALA A 1 93 ? 1.447 0.730 13.865 1.00 89.44 93 ALA A N 1
ATOM 722 C CA . ALA A 1 93 ? 1.061 0.490 12.473 1.00 89.44 93 ALA A CA 1
ATOM 723 C C . ALA A 1 93 ? 0.029 -0.648 12.342 1.00 89.44 93 ALA A C 1
ATOM 725 O O . ALA A 1 93 ? 0.206 -1.588 11.562 1.00 89.44 93 ALA A O 1
ATOM 726 N N . GLY A 1 94 ? -1.025 -0.602 13.158 1.00 91.19 94 GLY A N 1
ATOM 727 C CA . GLY A 1 94 ? -1.991 -1.680 13.341 1.00 91.19 94 GLY A CA 1
ATOM 728 C C . GLY A 1 94 ? -2.568 -2.301 12.062 1.00 91.19 94 GLY A C 1
ATOM 729 O O . GLY A 1 94 ? -2.735 -3.516 12.028 1.00 91.19 94 GLY A O 1
ATOM 730 N N . VAL A 1 95 ? -2.803 -1.554 10.987 1.00 95.62 95 VAL A N 1
ATOM 731 C CA . VAL A 1 95 ? -3.254 -2.095 9.689 1.00 95.62 95 VAL A CA 1
ATOM 732 C C . VAL A 1 95 ? -2.323 -3.196 9.170 1.00 95.62 95 VAL A C 1
ATOM 734 O O . VAL A 1 95 ? -2.793 -4.183 8.608 1.00 95.62 95 VAL A O 1
ATOM 737 N N . THR A 1 96 ? -1.021 -3.087 9.438 1.00 94.12 96 THR A N 1
ATOM 738 C CA . THR A 1 96 ? -0.001 -4.063 9.016 1.00 94.12 96 THR A CA 1
ATOM 739 C C . THR A 1 96 ? 0.114 -5.279 9.942 1.00 94.12 96 THR A C 1
ATOM 741 O O . THR A 1 96 ? 0.748 -6.273 9.590 1.00 94.12 96 THR A O 1
ATOM 744 N N . ARG A 1 97 ? -0.505 -5.242 11.131 1.00 94.00 97 ARG A N 1
ATOM 745 C CA . ARG A 1 97 ? -0.426 -6.319 12.125 1.00 94.00 97 ARG A CA 1
ATOM 746 C C . ARG A 1 97 ? -1.669 -7.196 12.068 1.00 94.00 97 ARG A C 1
ATOM 748 O O . ARG A 1 97 ? -2.742 -6.815 12.536 1.00 94.00 97 ARG A O 1
ATOM 755 N N . TYR A 1 98 ? -1.498 -8.398 11.526 1.00 92.69 98 TYR A N 1
ATOM 756 C CA . TYR A 1 98 ? -2.575 -9.370 11.367 1.00 92.69 98 TYR A CA 1
ATOM 757 C C . TYR A 1 98 ? -3.326 -9.641 12.680 1.00 92.69 98 TYR A C 1
ATOM 759 O O . TYR A 1 98 ? -2.724 -9.937 13.710 1.00 92.69 98 TYR A O 1
ATOM 767 N N . GLY A 1 99 ? -4.657 -9.591 12.617 1.00 92.12 99 GLY A N 1
ATOM 768 C CA . GLY A 1 99 ? -5.544 -10.060 13.685 1.00 92.12 99 GLY A CA 1
ATOM 769 C C . GLY A 1 99 ? -6.004 -8.982 14.664 1.00 92.12 99 GLY A C 1
ATOM 770 O O . GLY A 1 99 ? -6.907 -9.242 15.453 1.00 92.12 99 GLY A O 1
ATOM 771 N N . ASN A 1 100 ? -5.459 -7.766 14.597 1.00 95.19 100 ASN A N 1
ATOM 772 C CA . ASN A 1 100 ? -5.974 -6.659 15.401 1.00 95.19 100 ASN A CA 1
ATOM 773 C C . ASN A 1 100 ? -7.220 -5.999 14.761 1.00 95.19 100 ASN A C 1
ATOM 775 O O . ASN A 1 100 ? -7.505 -6.231 13.578 1.00 95.19 100 ASN A O 1
ATOM 779 N N . PRO A 1 101 ? -7.940 -5.132 15.501 1.00 97.44 101 PRO A N 1
ATOM 780 C CA . PRO A 1 101 ? -9.155 -4.488 15.002 1.00 97.44 101 PRO A CA 1
ATOM 781 C C . PRO A 1 101 ? -8.976 -3.688 13.704 1.00 97.44 101 PRO A C 1
ATOM 783 O O . PRO A 1 101 ? -9.847 -3.749 12.842 1.00 97.44 101 PRO A O 1
ATOM 786 N N . ARG A 1 102 ? -7.849 -2.984 13.522 1.00 97.69 102 ARG A N 1
ATOM 787 C CA . ARG A 1 102 ? -7.582 -2.158 12.327 1.00 97.69 102 ARG A CA 1
ATOM 788 C C . ARG A 1 102 ? -7.333 -3.009 11.081 1.00 97.69 102 ARG A C 1
ATOM 790 O O . ARG A 1 102 ? -7.954 -2.767 10.050 1.00 97.69 102 ARG A O 1
ATOM 797 N N . SER A 1 103 ? -6.497 -4.045 11.176 1.00 97.50 103 SER A N 1
ATOM 798 C CA . SER A 1 103 ? -6.252 -4.973 10.058 1.00 97.50 103 SER A CA 1
ATOM 799 C C . SER A 1 103 ? -7.515 -5.750 9.664 1.00 97.50 103 SER A C 1
ATOM 801 O O . SER A 1 103 ? -7.779 -5.954 8.477 1.00 97.50 103 SER A O 1
ATOM 803 N N . LYS A 1 104 ? -8.333 -6.151 10.650 1.00 98.06 104 LYS A N 1
ATOM 804 C CA . LYS A 1 104 ? -9.626 -6.795 10.404 1.00 98.06 104 LYS A CA 1
ATOM 805 C C . LYS A 1 104 ? -10.604 -5.832 9.735 1.00 98.06 104 LYS A C 1
ATOM 807 O O . LYS A 1 104 ? -11.244 -6.212 8.762 1.00 98.06 104 LYS A O 1
ATOM 812 N N . TRP A 1 105 ? -10.674 -4.588 10.203 1.00 98.12 105 TRP A N 1
ATOM 813 C CA . TRP A 1 105 ? -11.555 -3.585 9.615 1.00 98.12 105 TRP A CA 1
ATOM 814 C C . TRP A 1 105 ? -11.230 -3.320 8.144 1.00 98.12 105 TRP A C 1
ATOM 816 O O . TRP A 1 105 ? -12.152 -3.310 7.332 1.00 98.12 105 TRP A O 1
ATOM 826 N N . ILE A 1 106 ? -9.944 -3.185 7.787 1.00 98.00 106 ILE A N 1
ATOM 827 C CA . ILE A 1 106 ? -9.520 -3.034 6.385 1.00 98.00 106 ILE A CA 1
ATOM 828 C C . ILE A 1 106 ? -10.003 -4.224 5.553 1.00 98.00 106 ILE A C 1
ATOM 830 O O . ILE A 1 106 ? -10.684 -4.026 4.553 1.00 98.00 106 ILE A O 1
ATOM 834 N N . ARG A 1 107 ? -9.739 -5.458 5.998 1.00 97.25 107 ARG A N 1
ATOM 835 C CA . ARG A 1 107 ? -10.177 -6.678 5.298 1.00 97.25 107 ARG A CA 1
ATOM 836 C C . ARG A 1 107 ? -11.689 -6.726 5.074 1.00 97.25 107 ARG A C 1
ATOM 838 O O . ARG A 1 107 ? -12.140 -7.146 4.014 1.00 97.25 107 ARG A O 1
ATOM 845 N N . ASP A 1 108 ? -12.457 -6.288 6.066 1.00 98.06 108 ASP A N 1
ATOM 846 C CA . ASP A 1 108 ? -13.915 -6.355 6.036 1.00 98.06 108 ASP A CA 1
ATOM 847 C C . ASP A 1 108 ? -14.561 -5.181 5.274 1.00 98.06 108 ASP A C 1
ATOM 849 O O . ASP A 1 108 ? -15.736 -5.273 4.934 1.00 98.06 108 ASP A O 1
ATOM 853 N N . ASN A 1 109 ? -13.845 -4.077 5.004 1.00 98.25 109 ASN A N 1
ATOM 854 C CA . ASN A 1 109 ? -14.445 -2.853 4.446 1.00 98.25 109 ASN A CA 1
ATOM 855 C C . ASN A 1 109 ? -13.800 -2.331 3.158 1.00 98.25 109 ASN A C 1
ATOM 857 O O . ASN A 1 109 ? -14.476 -1.606 2.433 1.00 98.25 109 ASN A O 1
ATOM 861 N N . ALA A 1 110 ? -12.551 -2.685 2.843 1.00 97.94 110 ALA A N 1
ATOM 862 C CA . ALA A 1 110 ? -11.817 -2.143 1.692 1.00 97.94 110 ALA A CA 1
ATOM 863 C C . ALA A 1 110 ? -12.576 -2.313 0.357 1.00 97.94 110 ALA A C 1
ATOM 865 O O . ALA A 1 110 ? -12.664 -1.368 -0.427 1.00 97.94 110 ALA A O 1
ATOM 866 N N . HIS A 1 111 ? -13.268 -3.444 0.182 1.00 97.88 111 HIS A N 1
ATOM 867 C CA . HIS A 1 111 ? -14.077 -3.736 -1.008 1.00 97.88 111 HIS A CA 1
ATOM 868 C C . HIS A 1 111 ? -15.201 -2.724 -1.264 1.00 97.88 111 HIS A C 1
ATOM 870 O O . HIS A 1 111 ? -15.590 -2.499 -2.408 1.00 97.88 111 HIS A O 1
ATOM 876 N N . ARG A 1 112 ? -15.702 -2.053 -0.220 1.00 98.19 112 ARG A N 1
ATOM 877 C CA . ARG A 1 112 ? -16.724 -0.995 -0.331 1.00 98.19 112 ARG A CA 1
ATOM 878 C C . ARG A 1 112 ? -16.170 0.278 -0.983 1.00 98.19 112 ARG A C 1
ATOM 880 O O . ARG A 1 112 ? -16.937 1.146 -1.395 1.00 98.19 112 ARG A O 1
ATOM 887 N N . PHE A 1 113 ? -14.847 0.374 -1.071 1.00 97.81 113 PHE A N 1
ATOM 888 C CA . PHE A 1 113 ? -14.086 1.473 -1.651 1.00 97.81 113 PHE A CA 1
ATOM 889 C C . PHE A 1 113 ? -13.300 1.038 -2.894 1.00 97.81 113 PHE A C 1
ATOM 891 O O . PHE A 1 113 ? -12.404 1.761 -3.301 1.00 97.81 113 PHE A O 1
ATOM 898 N N . ASN A 1 114 ? -13.662 -0.094 -3.514 1.00 95.75 114 ASN A N 1
ATOM 899 C CA . ASN A 1 114 ? -13.021 -0.666 -4.709 1.00 95.75 114 ASN A CA 1
ATOM 900 C C . ASN A 1 114 ? -11.611 -1.266 -4.497 1.00 95.75 114 ASN A C 1
ATOM 902 O O . ASN A 1 114 ? -10.842 -1.337 -5.458 1.00 95.75 114 ASN A O 1
ATOM 906 N N . PHE A 1 115 ? -11.289 -1.725 -3.280 1.00 94.25 115 PHE A N 1
ATOM 907 C CA . PHE A 1 115 ? -10.038 -2.429 -2.950 1.00 94.25 115 PHE A CA 1
ATOM 908 C C . PHE A 1 115 ? -10.237 -3.905 -2.595 1.00 94.25 115 PHE A C 1
ATOM 910 O O . PHE A 1 115 ? -11.211 -4.220 -1.876 1.00 94.25 115 PHE A O 1
#

Sequence (115 aa):
MTTYVIVDGQRVAANVAGDYYRLEAEFRRVFGLDLIISSGVRTWAEQKALWDAYDSGRSSVRAAHPNDPKAFHVETNPIGPRAIDIRDSGADAGVTRYGNPRSKWIRDNAHRFNF

pLDDT: mean 94.59, std 5.58, range [63.34, 98.69]

Secondary structure (DSSP, 8-state):
---EEEETTEEEEHHHHHHHHHHHHHHHHHHS--EEEEE--B-HHHHHHHHHHHHTTS--S----TTSTT-TTBTT-TT-S---EEEESSTT-GGGSTTSHHHHHHHHHGGGGT-